Protein AF-A0A4Y2UW78-F1 (afdb_monomer_lite)

Sequence (89 aa):
MFIIHTSSTADVYLLLSQIVFYRMLDSIEVYDPEANKWQELPDALHAPTMGLGVCAHKGQLWVIGGMVQNAGKTDLVKDVRCYDPVAKE

Structure (mmCIF, N/CA/C/O backbone):
data_AF-A0A4Y2UW78-F1
#
_entry.id   AF-A0A4Y2UW78-F1
#
loop_
_atom_site.group_PDB
_atom_site.id
_atom_site.type_symbol
_atom_site.label_atom_id
_atom_site.label_alt_id
_atom_site.label_comp_id
_atom_site.label_asym_id
_atom_site.label_entity_id
_atom_site.label_seq_id
_atom_site.pdbx_PDB_ins_code
_atom_site.Cartn_x
_atom_site.Cartn_y
_atom_site.Cartn_z
_atom_site.occupancy
_atom_site.B_iso_or_equiv
_atom_site.auth_seq_id
_atom_site.auth_comp_id
_atom_site.auth_asym_id
_atom_site.auth_atom_id
_atom_site.pdbx_PDB_model_num
ATOM 1 N N . MET A 1 1 ? 9.323 0.079 4.342 1.00 42.91 1 MET A N 1
ATOM 2 C CA . MET A 1 1 ? 8.262 -0.306 5.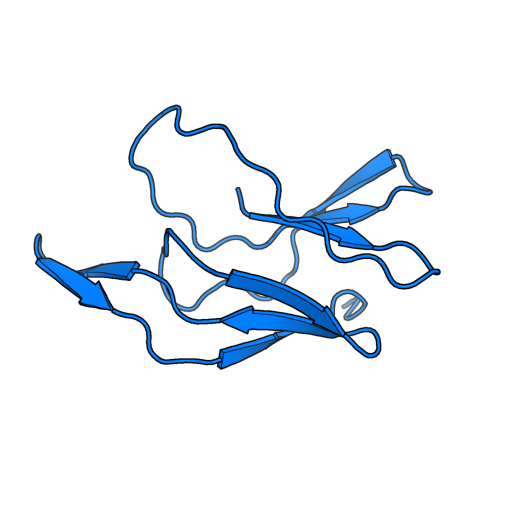281 1.00 42.91 1 MET A CA 1
ATOM 3 C C . MET A 1 1 ? 7.174 0.699 4.999 1.00 42.91 1 MET A C 1
ATOM 5 O O . MET A 1 1 ? 7.475 1.888 5.065 1.00 42.91 1 MET A O 1
ATOM 9 N N . PHE A 1 2 ? 6.028 0.265 4.479 1.00 45.22 2 PHE A N 1
ATOM 10 C CA . PHE A 1 2 ? 4.924 1.174 4.167 1.00 45.22 2 PHE A CA 1
ATOM 11 C C . PHE A 1 2 ? 4.023 1.249 5.388 1.00 45.22 2 PHE A C 1
ATOM 13 O O . PHE A 1 2 ? 3.672 0.216 5.937 1.00 45.22 2 PHE A O 1
ATOM 20 N N . ILE A 1 3 ? 3.732 2.470 5.824 1.00 51.62 3 ILE A N 1
ATOM 21 C CA . ILE A 1 3 ? 3.121 2.774 7.113 1.00 51.62 3 ILE A CA 1
ATOM 22 C C . ILE A 1 3 ? 1.747 3.388 6.869 1.00 51.62 3 ILE A C 1
ATOM 24 O O . ILE A 1 3 ? 1.649 4.401 6.175 1.00 51.62 3 ILE A O 1
ATOM 28 N N . ILE A 1 4 ? 0.703 2.827 7.477 1.00 50.59 4 ILE A N 1
ATOM 29 C CA . ILE A 1 4 ? -0.651 3.395 7.439 1.00 50.59 4 ILE A CA 1
ATOM 30 C C . ILE A 1 4 ? -1.161 3.571 8.860 1.00 50.59 4 ILE A C 1
ATOM 32 O O . ILE A 1 4 ? -1.391 2.595 9.558 1.00 50.59 4 ILE A O 1
ATOM 36 N N . HIS A 1 5 ? -1.378 4.813 9.281 1.00 45.16 5 HIS A N 1
ATOM 37 C CA . HIS A 1 5 ? -2.078 5.125 10.524 1.00 45.16 5 HIS A CA 1
ATOM 38 C C . HIS A 1 5 ? -3.562 5.327 10.207 1.00 45.16 5 HIS A C 1
ATOM 40 O O . HIS A 1 5 ? -3.897 6.179 9.383 1.00 45.16 5 HIS A O 1
ATOM 46 N N . THR A 1 6 ? -4.461 4.587 10.859 1.00 47.44 6 THR A N 1
ATOM 47 C CA . THR A 1 6 ? -5.910 4.818 10.725 1.00 47.44 6 THR A CA 1
ATOM 48 C C . THR A 1 6 ? -6.443 5.503 11.983 1.00 47.44 6 THR A C 1
ATOM 50 O O . THR A 1 6 ? -6.193 5.064 13.097 1.00 47.44 6 THR A O 1
ATOM 53 N N . SER A 1 7 ? -7.123 6.635 11.805 1.00 43.59 7 SER A N 1
ATOM 54 C CA . SER A 1 7 ? -7.870 7.351 12.845 1.00 43.59 7 SER A CA 1
ATOM 55 C C . SER A 1 7 ? -9.308 7.519 12.356 1.00 43.59 7 SER A C 1
ATOM 57 O O . SER A 1 7 ? -9.543 7.663 11.155 1.00 43.59 7 SER A O 1
ATOM 59 N N . SER A 1 8 ? -10.270 7.485 13.278 1.00 54.09 8 SER A N 1
ATOM 60 C CA . SER A 1 8 ? -11.716 7.537 13.011 1.00 54.09 8 SER A CA 1
ATOM 61 C C . SER A 1 8 ? -12.210 8.873 12.444 1.00 54.09 8 SER A C 1
ATOM 63 O O . SER A 1 8 ? -13.36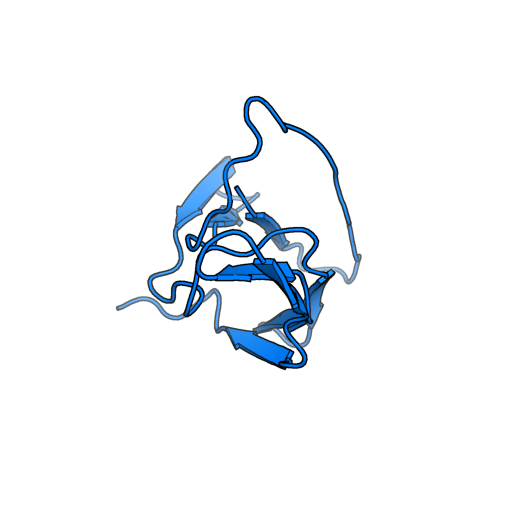5 8.982 12.030 1.00 54.09 8 SER A O 1
ATOM 65 N N . THR A 1 9 ? -11.348 9.883 12.369 1.00 45.19 9 THR A N 1
ATOM 66 C CA . THR A 1 9 ? -11.639 11.180 11.761 1.00 45.19 9 THR A CA 1
ATOM 67 C C . THR A 1 9 ? -10.699 11.405 10.590 1.00 45.19 9 THR A C 1
ATOM 69 O O . THR A 1 9 ? -9.486 11.291 10.728 1.00 45.19 9 THR A O 1
ATOM 72 N N . ALA A 1 10 ? -11.293 11.657 9.425 1.00 43.91 10 ALA A N 1
ATOM 73 C CA . ALA A 1 10 ? -10.630 11.804 8.142 1.00 43.91 10 ALA A CA 1
ATOM 74 C C . ALA A 1 10 ? -9.407 12.719 8.210 1.00 43.91 10 ALA A C 1
ATOM 76 O O . ALA A 1 10 ? -9.573 13.929 8.213 1.00 43.91 10 ALA A O 1
ATOM 77 N N . ASP A 1 11 ? -8.210 12.143 8.159 1.00 39.66 11 ASP A N 1
ATOM 78 C CA . ASP A 1 11 ? -7.001 12.893 7.862 1.00 39.66 11 ASP A CA 1
ATOM 79 C C . ASP A 1 11 ? -5.999 12.011 7.107 1.00 39.66 11 ASP A C 1
ATOM 81 O O . ASP A 1 11 ? -5.687 10.879 7.483 1.00 39.66 11 ASP A O 1
ATOM 85 N N . VAL A 1 12 ? -5.536 12.546 5.977 1.00 45.09 12 VAL A N 1
ATOM 86 C CA . VAL A 1 12 ? -4.520 11.958 5.104 1.00 45.09 12 VAL A CA 1
ATOM 87 C C . VAL A 1 12 ? -3.155 12.362 5.643 1.00 45.09 12 VAL A C 1
ATOM 89 O O . VAL A 1 12 ? -2.842 13.551 5.669 1.00 45.09 12 VAL A O 1
ATOM 92 N N . TYR A 1 13 ? -2.313 11.390 5.992 1.00 43.41 13 TYR A N 1
ATOM 93 C CA . TYR A 1 13 ? -0.929 11.662 6.373 1.00 43.41 13 TYR A CA 1
ATOM 94 C C . TYR A 1 13 ? 0.044 10.801 5.567 1.00 43.41 13 TYR A C 1
ATOM 96 O O . TYR A 1 13 ? 0.153 9.592 5.751 1.00 43.41 13 TYR A O 1
ATOM 104 N N . LEU A 1 14 ? 0.761 11.470 4.661 1.00 57.06 14 LEU A N 1
ATOM 105 C CA . LEU A 1 14 ? 2.019 11.011 4.079 1.00 57.06 14 LEU A CA 1
ATOM 106 C C . LEU A 1 14 ? 3.113 11.224 5.125 1.00 57.06 14 LEU A C 1
ATOM 108 O O . LEU A 1 14 ? 3.272 12.358 5.580 1.00 57.06 14 LEU A O 1
ATOM 112 N N . LEU A 1 15 ? 3.914 10.209 5.465 1.00 49.22 15 LEU A N 1
ATOM 113 C CA . LEU A 1 15 ? 5.163 10.493 6.168 1.00 49.22 15 LEU A CA 1
ATOM 114 C C . LEU A 1 15 ? 6.341 9.599 5.791 1.00 49.22 15 LEU A C 1
ATOM 116 O O . LEU A 1 15 ? 6.225 8.414 5.491 1.00 49.22 15 LEU A O 1
ATOM 120 N N . LEU A 1 16 ? 7.475 10.292 5.760 1.00 56.62 16 LEU A N 1
ATOM 121 C CA . LEU A 1 16 ? 8.758 9.960 5.167 1.00 56.62 16 LEU A CA 1
ATOM 122 C C . LEU A 1 16 ? 9.700 9.292 6.177 1.00 56.62 16 LEU A C 1
ATOM 124 O O . LEU A 1 16 ? 9.616 9.529 7.380 1.00 56.62 16 LEU A O 1
ATOM 128 N N . SER A 1 17 ? 10.710 8.621 5.612 1.00 52.22 17 SER A N 1
ATOM 129 C CA . SER A 1 17 ? 11.924 8.059 6.230 1.00 52.22 17 SER A CA 1
ATOM 130 C C . SER A 1 17 ? 11.699 6.728 6.956 1.00 52.22 17 SER A C 1
ATOM 132 O O . SER A 1 17 ? 10.874 6.608 7.844 1.00 52.22 17 SER A O 1
ATOM 134 N N . GLN A 1 18 ? 12.363 5.642 6.566 1.00 47.84 18 GLN A N 1
ATOM 135 C CA . GLN A 1 18 ? 13.817 5.499 6.544 1.00 47.84 18 GLN A CA 1
ATOM 136 C C . GLN A 1 18 ? 14.294 4.724 5.300 1.00 47.84 18 GLN A C 1
ATOM 138 O O . GLN A 1 18 ? 14.145 3.506 5.198 1.00 47.84 18 GLN A O 1
ATOM 143 N N . ILE A 1 19 ? 14.917 5.441 4.360 1.00 49.75 19 ILE A N 1
ATOM 144 C CA . ILE A 1 19 ? 15.840 4.853 3.384 1.00 49.75 19 ILE A CA 1
ATOM 145 C C . ILE A 1 19 ? 17.115 4.537 4.167 1.00 49.75 19 ILE A C 1
ATOM 147 O O . ILE A 1 19 ? 17.994 5.386 4.264 1.00 49.75 19 ILE A O 1
ATOM 151 N N . VAL A 1 20 ? 17.215 3.356 4.779 1.00 44.09 20 VAL A N 1
ATOM 152 C CA . VAL A 1 20 ? 18.526 2.900 5.283 1.00 44.09 20 VAL A CA 1
ATOM 153 C C . VAL A 1 20 ? 19.261 2.094 4.218 1.00 44.09 20 VAL A C 1
ATOM 155 O O . VAL A 1 20 ? 20.480 2.109 4.198 1.00 44.09 20 VAL A O 1
ATOM 158 N N . PHE A 1 21 ? 18.565 1.537 3.225 1.00 50.53 21 PHE A N 1
ATOM 159 C CA . PHE A 1 21 ? 19.149 1.019 1.984 1.00 50.53 21 PHE A CA 1
ATOM 160 C C . PHE A 1 21 ? 18.099 1.167 0.867 1.00 50.53 21 PHE A C 1
ATOM 162 O O . PHE A 1 21 ? 16.912 1.213 1.180 1.00 50.53 21 PHE A O 1
ATOM 169 N N . TYR A 1 22 ? 18.493 1.255 -0.411 1.00 56.72 22 TYR A N 1
ATOM 170 C CA . TYR A 1 22 ? 17.615 1.288 -1.608 1.00 56.72 22 TYR A CA 1
ATOM 171 C C . TYR A 1 22 ? 16.794 -0.014 -1.789 1.00 56.72 22 TYR A C 1
ATOM 173 O O . TYR A 1 22 ? 16.744 -0.613 -2.861 1.00 56.72 22 TYR A O 1
ATOM 181 N N . ARG A 1 23 ? 16.187 -0.522 -0.719 1.00 64.56 23 ARG A N 1
ATOM 182 C CA . ARG A 1 23 ? 15.495 -1.799 -0.684 1.00 64.56 23 ARG A CA 1
ATOM 183 C C . ARG A 1 23 ? 14.016 -1.559 -0.930 1.00 64.56 23 ARG A C 1
ATOM 185 O O . ARG A 1 23 ? 13.334 -0.927 -0.128 1.00 64.56 23 ARG A O 1
ATOM 192 N N . MET A 1 24 ? 13.540 -2.080 -2.051 1.00 73.62 24 MET A N 1
ATOM 193 C CA . MET A 1 24 ? 12.113 -2.199 -2.316 1.00 73.62 24 MET A CA 1
ATOM 194 C C . MET A 1 24 ? 11.514 -3.237 -1.366 1.00 73.62 24 MET A C 1
ATOM 196 O O . MET A 1 24 ? 12.166 -4.240 -1.067 1.00 73.62 24 MET A O 1
ATOM 200 N N . LEU A 1 25 ? 10.291 -2.994 -0.905 1.00 75.50 25 LEU A N 1
ATOM 201 C CA . LEU A 1 25 ? 9.543 -3.923 -0.062 1.00 75.50 25 LEU A CA 1
ATOM 202 C C . LEU A 1 25 ? 8.199 -4.229 -0.702 1.00 75.50 25 LEU A C 1
ATOM 204 O O . LEU A 1 25 ? 7.657 -3.418 -1.453 1.00 75.50 25 LEU A O 1
ATOM 208 N N . ASP A 1 26 ? 7.695 -5.410 -0.400 1.00 80.38 26 ASP A N 1
ATOM 209 C CA . ASP A 1 26 ? 6.389 -5.921 -0.790 1.00 80.38 26 ASP A CA 1
ATOM 210 C C . ASP A 1 26 ? 5.422 -6.029 0.397 1.00 80.38 26 ASP A C 1
ATOM 212 O O . ASP A 1 26 ? 4.215 -6.054 0.173 1.00 80.38 26 ASP A O 1
ATOM 216 N N . SER A 1 27 ? 5.917 -6.024 1.639 1.00 79.06 27 SER A N 1
ATOM 217 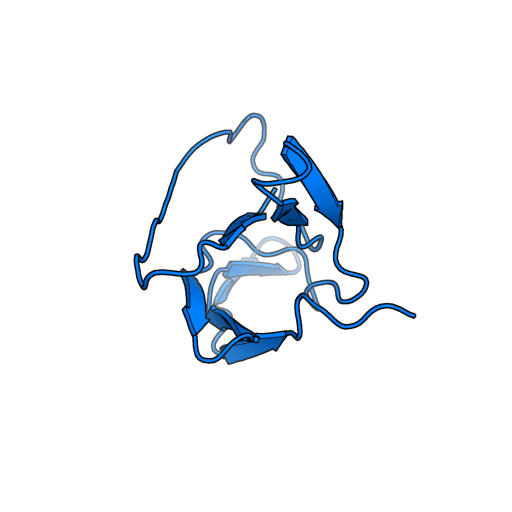C CA . SER A 1 27 ? 5.069 -6.018 2.833 1.00 79.06 27 SER A CA 1
ATOM 218 C C . SER A 1 27 ? 4.299 -4.703 3.010 1.00 79.06 27 SER A C 1
ATOM 220 O O . SER A 1 27 ? 4.795 -3.603 2.717 1.00 79.06 27 SER A O 1
ATOM 222 N N . ILE A 1 28 ? 3.073 -4.829 3.519 1.00 78.38 28 ILE A N 1
ATOM 223 C CA . ILE A 1 28 ? 2.196 -3.717 3.889 1.00 78.38 28 ILE A CA 1
ATOM 224 C C . ILE A 1 28 ? 1.977 -3.783 5.396 1.00 78.38 28 ILE A C 1
ATOM 226 O O . ILE A 1 28 ? 1.560 -4.814 5.913 1.00 78.38 28 ILE A O 1
ATOM 230 N N . GLU A 1 29 ? 2.231 -2.685 6.105 1.00 76.38 29 GLU A N 1
ATOM 231 C CA . GLU A 1 29 ? 2.058 -2.627 7.553 1.00 76.38 29 GLU A CA 1
ATOM 232 C C . GLU A 1 29 ? 1.134 -1.470 7.946 1.00 76.38 29 GLU A C 1
ATOM 234 O O . GLU A 1 29 ? 1.238 -0.335 7.471 1.00 76.38 29 GLU A O 1
ATOM 239 N N . VAL A 1 30 ? 0.207 -1.765 8.849 1.00 75.25 30 VAL A N 1
ATOM 240 C CA . VAL A 1 30 ? -0.766 -0.821 9.390 1.00 75.25 30 VAL A CA 1
ATOM 241 C C . VAL A 1 30 ? -0.449 -0.600 10.861 1.00 75.25 30 VAL A C 1
ATOM 243 O O . VAL A 1 30 ? -0.213 -1.537 11.620 1.00 75.25 30 VAL A O 1
ATOM 246 N N . TYR A 1 31 ? -0.430 0.658 11.273 1.00 72.62 31 TYR A N 1
ATOM 247 C CA . TYR A 1 31 ? -0.311 1.048 12.663 1.00 72.62 31 TYR A CA 1
ATOM 248 C C . TYR A 1 31 ? -1.697 1.207 13.280 1.00 72.62 31 TYR A C 1
ATOM 250 O O . TYR A 1 31 ? -2.515 2.007 12.813 1.00 72.62 31 TYR A O 1
ATOM 258 N N . ASP A 1 32 ? -1.920 0.456 14.351 1.00 71.44 32 ASP A N 1
ATOM 259 C CA . ASP A 1 32 ? -3.068 0.583 15.234 1.00 71.44 32 ASP A CA 1
ATOM 260 C C . ASP A 1 32 ? -2.702 1.545 16.382 1.00 71.44 32 ASP A C 1
ATOM 262 O O . ASP A 1 32 ? -1.877 1.187 17.236 1.00 71.44 32 ASP A O 1
ATOM 266 N N . PRO A 1 33 ? -3.279 2.762 16.419 1.00 70.38 33 PRO A N 1
ATOM 267 C CA . PRO A 1 33 ? -2.996 3.728 17.475 1.00 70.38 33 PRO A CA 1
ATOM 268 C C . PRO A 1 33 ? -3.588 3.344 18.831 1.00 70.38 33 PRO A C 1
ATOM 270 O O . PRO A 1 33 ? -3.039 3.756 19.852 1.00 70.38 33 PRO A O 1
ATOM 273 N N . GLU A 1 34 ? -4.670 2.560 18.874 1.00 75.38 34 GLU A N 1
ATOM 274 C CA . GLU A 1 34 ? -5.267 2.109 20.136 1.00 75.38 34 GLU A CA 1
ATOM 275 C C . GLU A 1 34 ? -4.371 1.063 20.801 1.00 75.38 34 GLU A C 1
ATOM 277 O O . GLU A 1 34 ? -4.102 1.126 22.002 1.00 75.38 34 GLU A O 1
ATOM 282 N N . ALA A 1 35 ? -3.851 0.126 20.006 1.00 75.81 35 ALA A N 1
ATOM 283 C CA . ALA A 1 35 ? -2.915 -0.890 20.479 1.00 75.81 35 ALA A CA 1
ATOM 284 C C . ALA A 1 35 ? -1.465 -0.387 20.579 1.00 75.81 35 ALA A C 1
ATOM 286 O O . ALA A 1 35 ? -0.630 -1.077 21.171 1.00 75.81 35 ALA A O 1
ATOM 287 N N . ASN A 1 36 ? -1.163 0.780 19.994 1.00 76.69 36 ASN A N 1
ATOM 288 C CA . ASN A 1 36 ? 0.184 1.320 19.795 1.00 76.69 36 ASN A CA 1
ATOM 289 C C . ASN A 1 36 ? 1.139 0.275 19.189 1.00 76.69 36 ASN A C 1
ATOM 291 O O . ASN A 1 36 ? 2.243 0.032 19.686 1.00 76.69 36 ASN A O 1
ATOM 295 N N . LYS A 1 37 ? 0.675 -0.413 18.144 1.00 75.38 37 LYS A N 1
ATOM 296 C CA . LYS A 1 37 ? 1.386 -1.539 17.529 1.00 75.38 37 LYS A CA 1
ATOM 297 C C . LYS A 1 37 ? 1.263 -1.508 16.016 1.00 75.38 37 LYS A C 1
ATOM 299 O O . LYS A 1 37 ? 0.252 -1.087 15.465 1.00 75.38 37 LYS A O 1
ATOM 304 N N . TRP A 1 38 ? 2.299 -2.022 15.368 1.00 75.38 38 TRP A N 1
ATOM 305 C CA . TRP A 1 38 ? 2.292 -2.342 13.947 1.00 75.38 38 TRP A CA 1
ATOM 306 C C . TRP A 1 38 ? 1.700 -3.729 13.730 1.00 75.38 38 TRP A C 1
ATOM 308 O O . TRP A 1 38 ? 1.955 -4.641 14.519 1.00 75.38 38 TRP A O 1
ATOM 318 N N . GLN A 1 39 ? 0.929 -3.874 12.662 1.00 75.25 39 GLN A N 1
ATOM 319 C CA . GLN A 1 39 ? 0.369 -5.130 12.188 1.00 75.25 39 GLN A CA 1
ATOM 320 C C . GLN A 1 39 ? 0.699 -5.261 10.701 1.00 75.25 39 GLN A C 1
ATOM 322 O O . GLN A 1 39 ? 0.445 -4.341 9.927 1.00 75.25 39 GLN A O 1
ATOM 327 N N . GLU A 1 40 ? 1.287 -6.385 10.307 1.00 76.88 40 GLU A N 1
ATOM 328 C CA . GLU A 1 40 ? 1.496 -6.710 8.897 1.00 76.88 40 GLU A CA 1
ATOM 329 C C . GLU A 1 40 ? 0.172 -7.198 8.300 1.00 76.88 40 GLU A C 1
ATOM 331 O O . GLU A 1 40 ? -0.515 -8.022 8.909 1.00 76.88 40 GLU A O 1
ATOM 336 N N . LEU A 1 41 ? -0.215 -6.663 7.139 1.00 74.62 41 LEU A N 1
ATOM 337 C CA . LEU A 1 41 ? -1.381 -7.159 6.418 1.00 74.62 41 LEU A CA 1
ATOM 338 C C . LEU A 1 41 ? -1.022 -8.459 5.691 1.00 74.62 41 LEU A C 1
ATOM 340 O O . LEU A 1 41 ? 0.065 -8.550 5.117 1.00 74.62 41 LEU A O 1
ATOM 344 N N . PRO A 1 42 ? -1.940 -9.441 5.651 1.00 69.56 42 PRO A N 1
ATOM 345 C CA . PRO A 1 42 ? -1.705 -10.703 4.950 1.00 69.56 42 PRO A CA 1
ATOM 346 C C . PRO A 1 42 ? -1.512 -10.504 3.438 1.00 69.56 42 PRO A C 1
ATOM 348 O O . PRO A 1 42 ? -0.809 -11.277 2.787 1.00 69.56 42 PRO A O 1
ATOM 351 N N . ASP A 1 43 ? -2.100 -9.445 2.879 1.00 73.69 43 ASP A N 1
ATOM 352 C CA . ASP A 1 43 ? -1.960 -9.107 1.472 1.00 73.69 43 ASP A CA 1
ATOM 353 C C . ASP A 1 43 ? -0.684 -8.291 1.212 1.00 73.69 43 ASP A C 1
ATOM 355 O O . ASP A 1 43 ? -0.600 -7.099 1.513 1.00 73.69 43 ASP A O 1
ATOM 359 N N . ALA A 1 44 ? 0.301 -8.925 0.575 1.00 73.19 44 ALA A N 1
ATOM 360 C CA . ALA A 1 44 ? 1.497 -8.254 0.077 1.00 73.19 44 ALA A CA 1
ATOM 361 C C . ALA A 1 44 ? 1.261 -7.556 -1.281 1.00 73.19 44 ALA A C 1
ATOM 363 O O . ALA A 1 44 ? 0.347 -7.870 -2.058 1.00 73.19 44 ALA A O 1
ATOM 364 N N . LEU A 1 45 ? 2.139 -6.615 -1.626 1.00 77.56 45 LEU A N 1
ATOM 365 C CA . LEU A 1 45 ? 2.273 -6.118 -2.995 1.00 77.56 45 LEU A CA 1
ATOM 366 C C . LEU A 1 45 ? 2.737 -7.265 -3.909 1.00 77.56 45 LEU A C 1
ATOM 368 O O . LEU A 1 45 ? 3.516 -8.120 -3.504 1.00 77.56 45 LEU A O 1
ATOM 372 N N . HIS A 1 46 ? 2.317 -7.276 -5.181 1.00 76.38 46 HIS A N 1
ATOM 373 C CA . HIS A 1 46 ? 2.749 -8.337 -6.118 1.00 76.38 46 HIS A CA 1
ATOM 374 C C . HIS A 1 46 ? 4.252 -8.317 -6.415 1.00 76.38 46 HIS A C 1
ATOM 376 O O . HIS A 1 46 ? 4.791 -9.302 -6.912 1.0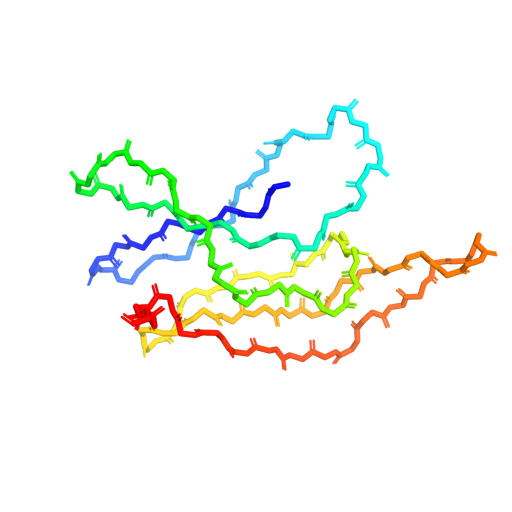0 76.38 46 HIS A O 1
ATOM 382 N N . ALA A 1 47 ? 4.908 -7.185 -6.174 1.00 79.75 47 ALA A N 1
ATOM 383 C CA . ALA A 1 47 ? 6.337 -7.038 -6.337 1.00 79.75 47 ALA A CA 1
ATOM 384 C C . ALA A 1 47 ? 6.868 -6.007 -5.336 1.00 79.75 47 ALA A C 1
ATOM 386 O O . ALA A 1 47 ? 6.147 -5.059 -4.992 1.00 79.75 47 ALA A O 1
ATOM 387 N N . PRO A 1 48 ? 8.140 -6.130 -4.925 1.00 83.50 48 PRO A N 1
ATOM 388 C CA . PRO A 1 48 ? 8.806 -5.097 -4.158 1.00 83.50 48 PRO A CA 1
ATOM 389 C C . PRO A 1 48 ? 8.736 -3.763 -4.903 1.00 83.50 48 PRO A C 1
ATOM 391 O O . PRO A 1 48 ? 9.295 -3.621 -5.991 1.00 83.50 48 PRO A O 1
ATOM 394 N N . THR A 1 49 ? 8.058 -2.783 -4.313 1.00 84.19 49 THR A N 1
ATOM 395 C CA . THR A 1 49 ? 7.792 -1.487 -4.950 1.00 84.19 49 THR A CA 1
ATOM 396 C C . THR A 1 49 ? 8.310 -0.347 -4.071 1.00 84.19 49 THR A C 1
ATOM 398 O O . THR A 1 49 ? 8.425 -0.483 -2.854 1.00 84.19 49 THR A O 1
ATOM 401 N N . MET A 1 50 ? 8.660 0.790 -4.675 1.00 82.25 50 MET A N 1
ATOM 402 C CA . MET A 1 50 ? 9.010 2.034 -3.979 1.00 82.25 50 MET A CA 1
ATOM 403 C C . MET A 1 50 ? 8.263 3.237 -4.563 1.00 82.25 50 MET A C 1
ATOM 405 O O . MET A 1 50 ? 7.749 3.175 -5.677 1.00 82.25 50 MET A O 1
ATOM 409 N N . GLY A 1 51 ? 8.212 4.348 -3.821 1.0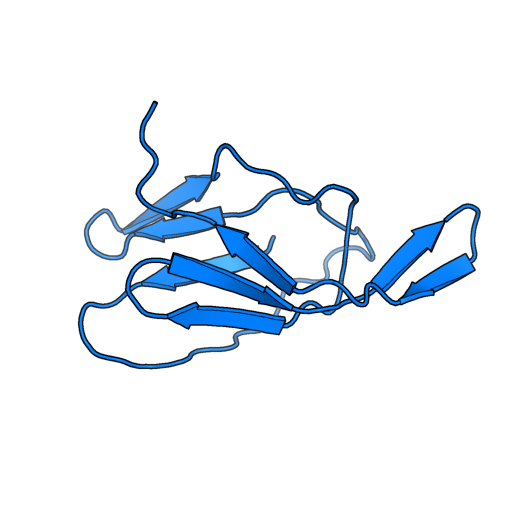0 79.69 51 GLY A N 1
ATOM 410 C CA . GLY A 1 51 ? 7.593 5.591 -4.305 1.00 79.69 51 GLY A CA 1
ATOM 411 C C . GLY A 1 51 ? 6.079 5.495 -4.542 1.00 79.69 51 GLY A C 1
ATOM 412 O O . GLY A 1 51 ? 5.551 6.218 -5.381 1.00 79.69 51 GLY A O 1
ATOM 413 N N . LEU A 1 52 ? 5.402 4.583 -3.839 1.00 84.06 52 LEU A N 1
ATOM 414 C CA . LEU A 1 52 ? 3.948 4.413 -3.865 1.00 84.06 52 LEU A CA 1
ATOM 415 C C . LEU A 1 52 ? 3.238 5.632 -3.254 1.00 84.06 52 LEU A C 1
ATOM 417 O O . LEU A 1 52 ? 3.727 6.210 -2.280 1.00 84.06 52 LEU A O 1
ATOM 421 N N . GLY A 1 53 ? 2.044 5.954 -3.752 1.00 82.50 53 GLY A N 1
ATOM 422 C CA . GLY A 1 53 ? 1.057 6.744 -3.013 1.00 82.50 53 GLY A CA 1
ATOM 423 C C . GLY A 1 53 ? 0.140 5.825 -2.207 1.00 82.50 53 GLY A C 1
ATOM 424 O O . GLY A 1 53 ? -0.234 4.762 -2.696 1.00 82.50 53 GLY A O 1
ATOM 425 N N . VAL A 1 54 ? -0.232 6.217 -0.988 1.00 79.75 54 VAL A N 1
ATOM 426 C CA . VAL A 1 54 ? -1.104 5.411 -0.120 1.00 79.75 54 VAL A CA 1
ATOM 427 C C . VAL A 1 54 ? -2.136 6.302 0.574 1.00 79.75 54 VAL A C 1
ATOM 429 O O . VAL A 1 54 ? -1.790 7.390 1.033 1.00 79.75 54 VAL A O 1
ATOM 432 N N . CYS A 1 55 ? -3.396 5.866 0.661 1.00 78.81 55 CYS A N 1
ATOM 433 C CA . CYS A 1 55 ? -4.425 6.547 1.453 1.00 78.81 55 CYS A CA 1
ATOM 434 C C . CYS A 1 55 ? -5.459 5.582 2.049 1.00 78.81 55 CYS A C 1
ATOM 436 O O . CYS A 1 55 ? -5.752 4.536 1.481 1.00 78.81 55 CYS A O 1
ATOM 438 N N . ALA A 1 56 ? -6.041 5.946 3.191 1.00 78.62 56 ALA A N 1
ATOM 439 C CA . ALA A 1 56 ? -7.197 5.251 3.747 1.00 78.62 56 ALA A CA 1
ATOM 440 C C . ALA A 1 56 ? -8.486 5.943 3.276 1.00 78.62 56 ALA A C 1
ATOM 442 O O . ALA A 1 56 ? -8.645 7.155 3.435 1.00 78.62 56 ALA A O 1
ATOM 443 N N . HIS A 1 57 ? -9.418 5.191 2.695 1.00 77.88 57 HIS A N 1
ATOM 444 C CA . HIS A 1 57 ? -10.703 5.708 2.235 1.00 77.88 57 HIS A CA 1
ATOM 445 C C . HIS A 1 57 ? -11.804 4.659 2.401 1.00 77.88 57 HIS A C 1
ATOM 447 O O . HIS A 1 57 ? -11.668 3.530 1.938 1.00 77.88 57 HIS A O 1
ATOM 453 N N . LYS A 1 58 ? -12.915 5.050 3.047 1.00 81.31 58 LYS A N 1
ATOM 454 C CA . LYS A 1 58 ? -14.091 4.192 3.310 1.00 81.31 58 LYS A CA 1
ATOM 455 C C . LYS A 1 58 ? -13.756 2.868 4.014 1.00 81.31 58 LYS A C 1
ATOM 457 O O . LYS A 1 58 ? -14.295 1.826 3.664 1.00 81.31 58 LYS A O 1
ATOM 462 N N . GLY A 1 59 ? -12.860 2.917 5.000 1.00 76.25 59 GLY A N 1
ATOM 463 C CA . GLY A 1 59 ? -12.429 1.727 5.741 1.00 76.25 59 GLY A CA 1
ATOM 464 C C . GLY A 1 59 ? -11.494 0.806 4.956 1.00 76.25 59 GLY A C 1
ATOM 465 O O . GLY A 1 59 ? -11.132 -0.243 5.464 1.00 76.25 59 GLY A O 1
ATOM 466 N N . GLN A 1 60 ? -11.082 1.200 3.750 1.00 81.44 60 GLN A N 1
ATOM 467 C CA . GLN A 1 60 ? -10.155 0.442 2.924 1.00 81.44 60 GLN A CA 1
ATOM 468 C C . GLN A 1 60 ? -8.852 1.208 2.735 1.00 81.44 60 GLN A C 1
ATOM 470 O O . GLN A 1 60 ? -8.811 2.442 2.767 1.00 81.44 60 GLN A O 1
ATOM 475 N N . LEU A 1 61 ? -7.787 0.463 2.501 1.00 81.81 61 LEU A N 1
ATOM 476 C CA . LEU A 1 61 ? -6.477 0.983 2.179 1.00 81.81 61 LEU A CA 1
ATOM 477 C C . LEU A 1 61 ? -6.286 1.010 0.664 1.00 81.81 61 LEU A C 1
ATOM 479 O O . LEU A 1 61 ? -6.397 -0.016 0.009 1.00 81.81 61 LEU A O 1
ATOM 483 N N . TRP A 1 62 ? -5.907 2.153 0.114 1.00 83.19 62 TRP A N 1
ATOM 484 C CA . TRP A 1 62 ? -5.641 2.329 -1.306 1.00 83.19 62 TRP A CA 1
ATOM 485 C C . TRP A 1 62 ? -4.153 2.556 -1.539 1.00 83.19 62 TRP A C 1
ATOM 487 O O . TRP A 1 62 ? -3.561 3.450 -0.940 1.00 83.19 62 TRP A O 1
ATOM 497 N N . VAL A 1 63 ? -3.561 1.769 -2.433 1.00 85.12 63 VAL A N 1
ATOM 498 C CA . VAL A 1 63 ? -2.164 1.876 -2.870 1.00 85.12 63 VAL A CA 1
ATOM 499 C C . VAL A 1 63 ? -2.149 2.208 -4.357 1.00 85.12 63 VAL A C 1
ATOM 501 O O . VAL A 1 63 ? -2.810 1.546 -5.155 1.00 85.12 63 VAL A O 1
ATOM 504 N N . ILE A 1 64 ? -1.419 3.252 -4.737 1.00 87.56 64 ILE A N 1
ATOM 505 C CA . ILE A 1 64 ? -1.459 3.859 -6.069 1.00 87.56 64 ILE A CA 1
ATOM 506 C C . ILE A 1 64 ? -0.039 3.938 -6.626 1.00 87.56 64 ILE A C 1
ATOM 508 O O . ILE A 1 64 ? 0.829 4.609 -6.060 1.00 87.56 64 ILE A O 1
ATOM 512 N N . GLY A 1 65 ? 0.163 3.325 -7.789 1.00 88.12 65 GLY A N 1
ATOM 513 C CA . GLY A 1 65 ? 1.349 3.506 -8.616 1.00 88.12 65 GLY A CA 1
ATOM 514 C C . GLY A 1 65 ? 2.653 3.032 -7.974 1.00 88.12 65 GLY A C 1
ATOM 515 O O . GLY A 1 65 ? 2.680 1.998 -7.317 1.00 88.12 65 GLY A O 1
ATOM 516 N N . GLY A 1 66 ? 3.737 3.778 -8.208 1.00 87.31 66 GLY A N 1
ATOM 517 C CA . GLY A 1 66 ? 5.094 3.505 -7.722 1.00 87.31 66 GLY A CA 1
ATOM 518 C C . GLY A 1 66 ? 6.040 2.955 -8.787 1.00 87.31 66 GLY A C 1
ATOM 519 O O . GLY A 1 66 ? 5.790 3.061 -9.989 1.00 87.31 66 GLY A O 1
ATOM 520 N N . MET A 1 67 ? 7.169 2.407 -8.342 1.00 87.50 67 MET A N 1
ATOM 521 C CA . MET A 1 67 ? 8.239 1.905 -9.204 1.00 87.50 67 MET A CA 1
ATOM 522 C C . MET A 1 67 ? 8.745 0.553 -8.713 1.00 87.50 67 MET A C 1
ATOM 524 O O . MET A 1 67 ? 9.043 0.396 -7.527 1.00 87.50 67 MET A O 1
ATOM 528 N N . VAL A 1 68 ? 8.877 -0.396 -9.634 1.00 88.12 68 VAL A N 1
ATOM 529 C CA . VAL A 1 68 ? 9.485 -1.716 -9.409 1.00 88.12 68 VAL A CA 1
ATOM 530 C C . VAL A 1 68 ? 10.788 -1.808 -10.194 1.00 88.12 68 VAL A C 1
ATOM 532 O O . VAL A 1 68 ? 10.969 -1.112 -11.196 1.00 88.12 68 VAL A O 1
ATOM 535 N N . GLN A 1 69 ? 11.704 -2.671 -9.763 1.00 85.44 69 GLN A N 1
ATOM 536 C CA . GLN A 1 69 ? 12.942 -2.925 -10.494 1.00 85.44 69 GLN A CA 1
ATOM 537 C C . GLN A 1 69 ? 12.914 -4.323 -11.107 1.00 85.44 69 GLN A C 1
ATOM 539 O O . GLN A 1 69 ? 12.882 -5.322 -10.395 1.00 85.44 69 GLN A O 1
ATOM 544 N N . ASN A 1 70 ? 12.985 -4.384 -12.434 1.00 81.25 70 ASN A N 1
ATOM 545 C CA . ASN A 1 70 ? 12.986 -5.618 -13.207 1.00 81.25 70 ASN A CA 1
ATOM 546 C C . ASN A 1 70 ? 14.293 -5.714 -13.994 1.00 81.25 70 ASN A C 1
ATOM 548 O O . ASN A 1 70 ? 14.566 -4.888 -14.864 1.00 81.25 70 ASN A O 1
ATOM 552 N N . ALA A 1 71 ? 15.125 -6.712 -13.680 1.00 82.62 71 ALA A N 1
ATOM 553 C CA . ALA A 1 71 ? 16.391 -6.976 -14.379 1.00 82.62 71 ALA A CA 1
ATOM 554 C C . ALA A 1 71 ? 17.286 -5.724 -14.574 1.00 82.62 71 ALA A C 1
ATOM 556 O O . ALA A 1 71 ? 17.863 -5.513 -15.640 1.00 82.62 71 ALA A O 1
ATOM 557 N N . GLY A 1 72 ? 17.381 -4.868 -13.548 1.00 81.06 72 GLY A N 1
ATOM 558 C CA . GLY A 1 72 ? 18.196 -3.645 -13.578 1.00 81.06 72 GLY A CA 1
ATOM 559 C C . GLY A 1 72 ? 17.549 -2.440 -14.272 1.00 81.06 72 GLY A C 1
ATOM 560 O O . GLY A 1 72 ? 18.190 -1.398 -14.390 1.00 81.06 72 GLY A O 1
ATOM 561 N N . LYS A 1 73 ? 16.288 -2.548 -14.706 1.00 84.25 73 LYS A N 1
ATOM 562 C CA . LYS A 1 73 ? 15.478 -1.428 -15.202 1.00 84.25 73 LYS A CA 1
ATOM 563 C C . LYS A 1 73 ? 14.414 -1.045 -14.184 1.00 84.25 73 LYS A C 1
ATOM 565 O O . LYS A 1 73 ? 13.900 -1.902 -13.473 1.00 84.25 73 LYS A O 1
ATOM 570 N N . THR A 1 74 ? 14.088 0.241 -14.135 1.00 85.44 74 THR A N 1
ATOM 571 C CA . THR A 1 74 ? 12.988 0.763 -13.322 1.00 85.44 74 THR A CA 1
ATOM 572 C C . THR A 1 74 ? 11.735 0.845 -14.182 1.00 85.44 74 THR A C 1
ATOM 574 O O . THR A 1 74 ? 11.718 1.597 -15.157 1.00 85.44 74 THR A O 1
ATOM 577 N N . ASP A 1 75 ? 10.695 0.108 -13.803 1.00 89.69 75 ASP A N 1
ATOM 578 C CA . ASP A 1 75 ? 9.382 0.152 -14.443 1.00 89.69 75 ASP A CA 1
ATOM 579 C C . ASP A 1 75 ? 8.372 0.863 -13.537 1.00 89.69 75 ASP A C 1
ATOM 581 O O . ASP A 1 75 ? 8.401 0.731 -12.312 1.00 89.69 75 ASP A O 1
ATOM 585 N N . LEU A 1 76 ? 7.459 1.620 -14.148 1.00 88.19 76 LEU A N 1
ATOM 586 C CA . LEU A 1 76 ? 6.378 2.293 -13.430 1.00 88.19 76 LEU A CA 1
ATOM 587 C C . LEU A 1 76 ? 5.212 1.332 -13.204 1.00 88.19 76 LEU A C 1
ATOM 589 O O . LEU A 1 76 ? 4.677 0.760 -14.157 1.00 88.19 76 LEU A O 1
ATOM 593 N N . VAL A 1 77 ? 4.761 1.238 -11.958 1.00 88.06 77 VAL A N 1
ATOM 594 C CA . VAL A 1 77 ? 3.493 0.597 -11.616 1.00 88.06 77 VAL A CA 1
ATOM 595 C C . VAL A 1 77 ? 2.379 1.578 -11.959 1.00 88.06 77 VAL A C 1
ATOM 597 O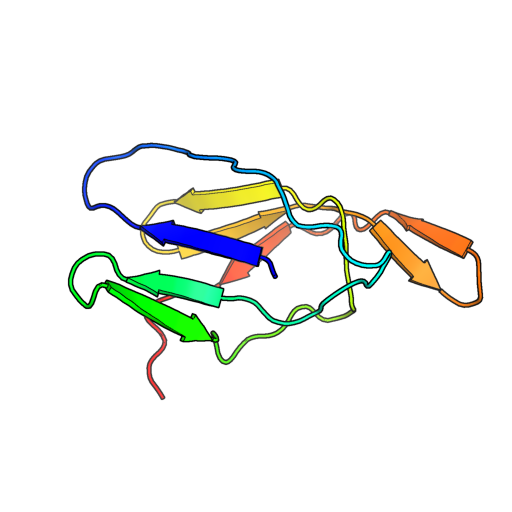 O . VAL A 1 77 ? 2.392 2.728 -11.525 1.00 88.06 77 VAL A O 1
ATOM 600 N N . LYS A 1 78 ? 1.425 1.137 -12.779 1.00 86.56 78 LYS A N 1
ATOM 601 C CA . LYS A 1 78 ? 0.260 1.941 -13.193 1.00 86.56 78 LYS A CA 1
ATOM 602 C C . LYS A 1 78 ? -1.028 1.508 -12.492 1.00 86.56 78 LYS A C 1
ATOM 604 O O . LYS A 1 78 ? -2.089 2.058 -12.772 1.00 86.56 78 LYS A O 1
ATOM 609 N N . ASP A 1 79 ? -0.918 0.532 -11.598 1.00 87.06 79 ASP A N 1
ATOM 610 C CA . ASP A 1 79 ? -2.047 -0.064 -10.906 1.00 87.06 79 ASP A CA 1
ATOM 611 C C . ASP A 1 79 ? -2.498 0.797 -9.726 1.00 87.06 79 ASP A C 1
ATOM 613 O O . ASP A 1 79 ? -1.708 1.489 -9.076 1.00 87.06 79 ASP A O 1
ATOM 617 N N . VAL A 1 80 ? -3.785 0.677 -9.419 1.00 88.31 80 VAL A N 1
ATOM 618 C CA . VAL A 1 80 ? -4.376 1.099 -8.153 1.00 88.31 80 VAL A CA 1
ATOM 619 C C . VAL A 1 80 ? -4.945 -0.137 -7.490 1.00 88.31 80 VAL A C 1
ATOM 621 O O . VAL A 1 80 ? -5.638 -0.926 -8.132 1.00 88.31 80 VAL A O 1
ATOM 624 N N . ARG A 1 81 ? -4.644 -0.312 -6.210 1.00 85.69 81 ARG A N 1
ATOM 625 C CA . ARG A 1 81 ? -5.076 -1.466 -5.429 1.00 85.69 81 ARG A CA 1
ATOM 626 C C . ARG A 1 81 ? -5.762 -1.027 -4.166 1.00 85.69 81 ARG A C 1
ATOM 628 O O . ARG A 1 81 ? -5.427 0.009 -3.603 1.00 85.69 81 ARG A O 1
ATOM 635 N N . CYS A 1 82 ? -6.714 -1.842 -3.753 1.00 86.00 82 CYS A N 1
ATOM 636 C CA . CYS A 1 82 ? -7.509 -1.636 -2.567 1.00 86.00 82 CYS A CA 1
ATOM 637 C C . CYS A 1 82 ? -7.364 -2.875 -1.684 1.00 86.00 82 CYS A C 1
ATOM 639 O O . CYS A 1 82 ? -7.590 -3.985 -2.158 1.00 86.00 82 CYS A O 1
ATOM 641 N N . TYR A 1 83 ? -6.991 -2.669 -0.430 1.00 80.00 83 TYR A N 1
ATOM 642 C CA . TYR A 1 83 ? -6.778 -3.695 0.580 1.00 80.00 83 TYR A CA 1
ATOM 643 C C . TYR A 1 83 ? -7.745 -3.459 1.737 1.00 80.00 83 TYR A C 1
ATOM 645 O O . TYR A 1 83 ? -8.054 -2.310 2.070 1.00 80.00 83 TYR A O 1
ATOM 653 N N . ASP A 1 84 ? -8.233 -4.535 2.343 1.00 79.75 84 ASP A N 1
ATOM 654 C CA . ASP A 1 84 ? -9.035 -4.455 3.561 1.00 79.75 84 ASP A CA 1
ATOM 655 C C . ASP A 1 84 ? -8.099 -4.551 4.780 1.00 79.75 84 ASP A C 1
ATOM 657 O O . ASP A 1 84 ? -7.528 -5.614 5.024 1.00 79.75 84 ASP A O 1
ATOM 661 N N . PRO A 1 85 ? -7.901 -3.463 5.546 1.00 69.50 85 PRO A N 1
ATOM 662 C CA . PRO A 1 85 ? -7.028 -3.483 6.715 1.00 69.50 85 PRO A CA 1
ATOM 663 C C . PRO A 1 85 ? -7.623 -4.273 7.893 1.00 69.50 85 PRO A C 1
ATOM 665 O O . PRO A 1 85 ? -6.928 -4.493 8.882 1.00 69.50 85 PRO A O 1
ATOM 668 N N . VAL A 1 86 ? -8.900 -4.671 7.819 1.00 66.50 86 VAL A N 1
ATOM 669 C CA . VAL A 1 86 ? -9.630 -5.399 8.870 1.00 66.50 86 VAL A CA 1
ATOM 670 C C . VAL A 1 86 ? -9.900 -6.853 8.469 1.00 66.50 86 VAL A C 1
ATOM 672 O O . VAL A 1 86 ? -10.555 -7.569 9.227 1.00 66.50 86 VAL A O 1
ATOM 675 N N . ALA A 1 87 ? -9.382 -7.326 7.329 1.00 53.75 87 ALA A N 1
ATOM 676 C CA . ALA A 1 87 ? -9.413 -8.742 6.972 1.00 53.75 87 ALA A CA 1
ATOM 677 C C . ALA A 1 87 ? -8.548 -9.546 7.959 1.00 53.75 87 ALA A C 1
ATOM 679 O O . ALA A 1 87 ? -7.370 -9.817 7.738 1.00 53.75 87 ALA A O 1
ATOM 680 N N . LYS A 1 88 ? -9.155 -9.877 9.097 1.00 46.19 88 LYS A N 1
ATOM 681 C CA . LYS A 1 88 ? -8.704 -10.921 10.006 1.00 46.19 88 LYS A CA 1
ATOM 682 C C . LYS A 1 88 ? -8.997 -12.253 9.321 1.00 46.19 88 LYS A C 1
ATOM 684 O O . LYS A 1 88 ? -10.111 -12.430 8.825 1.00 46.19 88 LYS A O 1
ATOM 689 N N . GLU A 1 89 ? -8.001 -13.136 9.280 1.00 41.31 89 GLU A N 1
ATOM 690 C CA . GLU A 1 89 ? -8.226 -14.566 9.018 1.00 41.31 89 GLU A CA 1
ATOM 691 C C . GLU A 1 89 ? -9.374 -15.128 9.873 1.00 41.31 89 GLU A C 1
ATOM 693 O O . GLU A 1 89 ? -9.525 -14.693 11.044 1.00 41.31 89 GLU A O 1
#

pLDDT: mean 70.91, std 15.29, range [39.66, 89.69]

Organism: Araneus ventricosus (NCBI:txid182803)

Radius of gyration: 13.38 Å; chains: 1; bounding box: 33×28×36 Å

InterPro domains:
  IPR006652 Kelch repeat type 1 [PF01344] (25-43)
  IPR006652 Kelch repeat type 1 [PF01344] (51-87)
  IPR015915 Kelch-type beta-propeller [G3DSA:2.120.10.80] (5-89)
  IPR015915 Kelch-type beta-propeller [SSF117281] (24-86)

Foldseek 3Di:
DAEAEDDPDDDWDDDDDDCPDPWFFFWDWYADPVVRDIDIDPHTHPARFPPWDWDDDPQKIKIAKTWHADPNDIDIGHDIDIHRPPPDD

Secondary structure (DSSP, 8-state):
-EEEE--SS----------SSS--B--EEEEETTTTEEEE-S---SS-EES-EEEEETTEEEEE--EEEETTEEEE---EEEE-TT---